Protein AF-A0A8S3Y0G3-F1 (afdb_monomer_lite)

Radius of gyration: 19.74 Å; chains: 1; bounding box: 50×31×52 Å

Structure (mmCIF, N/CA/C/O backbone):
data_AF-A0A8S3Y0G3-F1
#
_entry.id   AF-A0A8S3Y0G3-F1
#
loop_
_atom_site.group_PDB
_atom_site.id
_atom_site.type_symbol
_atom_site.label_atom_id
_atom_site.label_alt_id
_atom_site.label_comp_id
_atom_site.label_asym_id
_atom_site.label_entity_id
_atom_site.label_seq_id
_atom_site.pdbx_PDB_ins_code
_atom_site.Cartn_x
_atom_site.Cartn_y
_atom_site.Cartn_z
_atom_site.occupancy
_atom_site.B_iso_or_equiv
_atom_site.auth_seq_id
_atom_site.auth_comp_id
_atom_site.auth_asym_id
_atom_site.auth_atom_id
_atom_site.pdbx_PDB_model_num
ATOM 1 N N . MET A 1 1 ? 27.515 13.665 -17.801 1.00 31.31 1 MET A N 1
ATOM 2 C CA . MET A 1 1 ? 27.489 13.762 -19.278 1.00 31.31 1 MET A CA 1
ATOM 3 C C . MET A 1 1 ? 26.158 14.375 -19.683 1.00 31.31 1 MET A C 1
ATOM 5 O O . MET A 1 1 ? 25.133 13.751 -19.445 1.00 31.31 1 MET A O 1
ATOM 9 N N . HIS A 1 2 ? 26.158 15.605 -20.200 1.00 33.56 2 HIS A N 1
ATOM 10 C CA . HIS A 1 2 ? 24.955 16.251 -20.733 1.00 33.56 2 HIS A CA 1
ATOM 11 C C . HIS A 1 2 ? 24.787 15.814 -22.192 1.00 33.56 2 HIS A C 1
ATOM 13 O O . HIS A 1 2 ? 25.616 16.163 -23.026 1.00 33.56 2 HIS A O 1
ATOM 19 N N . GLY A 1 3 ? 23.781 14.984 -22.472 1.00 41.00 3 GLY A N 1
ATOM 20 C CA . GLY A 1 3 ? 23.403 14.631 -23.841 1.00 41.00 3 GLY A CA 1
ATOM 21 C C . GLY A 1 3 ? 22.679 15.796 -24.513 1.00 41.00 3 GLY A C 1
ATOM 22 O O . GLY A 1 3 ? 21.904 16.494 -23.860 1.00 41.00 3 GLY A O 1
ATOM 23 N N . GLU A 1 4 ? 22.948 16.011 -25.800 1.00 42.25 4 GLU A N 1
ATOM 24 C CA . GLU A 1 4 ? 22.281 17.016 -26.629 1.00 42.25 4 GLU A CA 1
ATOM 25 C C . GLU A 1 4 ? 20.758 16.818 -26.590 1.00 42.25 4 GLU A C 1
ATOM 27 O O . GLU A 1 4 ? 20.241 15.755 -26.935 1.00 42.25 4 GLU A O 1
ATOM 32 N N . THR A 1 5 ? 20.016 17.834 -26.145 1.00 46.56 5 THR A N 1
ATOM 33 C CA . THR A 1 5 ? 18.554 17.770 -26.063 1.00 46.56 5 THR A CA 1
ATOM 34 C C . THR A 1 5 ? 17.940 18.282 -27.358 1.00 46.56 5 THR A C 1
ATOM 36 O O . THR A 1 5 ? 17.969 19.482 -27.630 1.00 46.56 5 THR A O 1
ATOM 39 N N . ASN A 1 6 ? 17.343 17.387 -28.145 1.00 56.75 6 ASN A N 1
ATOM 40 C CA . ASN A 1 6 ? 16.448 17.771 -29.233 1.00 56.75 6 ASN A CA 1
ATOM 41 C C . ASN A 1 6 ? 15.159 18.382 -28.634 1.00 56.75 6 ASN A C 1
ATOM 43 O O . ASN A 1 6 ? 14.481 17.692 -27.869 1.00 56.75 6 ASN A O 1
ATOM 47 N N . PRO A 1 7 ? 14.783 19.632 -28.967 1.00 54.62 7 PRO A N 1
ATOM 48 C CA . PRO A 1 7 ? 13.621 20.316 -28.384 1.00 54.62 7 PRO A CA 1
ATOM 49 C C . PRO A 1 7 ? 12.273 19.639 -28.686 1.00 54.62 7 PRO A C 1
ATOM 51 O O . PRO A 1 7 ? 11.272 19.959 -28.047 1.00 54.62 7 PRO A O 1
ATOM 54 N N . HIS A 1 8 ? 12.232 18.684 -29.621 1.00 56.31 8 HIS A N 1
ATOM 55 C CA . HIS A 1 8 ? 11.045 17.879 -29.923 1.00 56.31 8 HIS A CA 1
ATOM 56 C C . HIS A 1 8 ? 10.966 16.552 -29.149 1.00 56.31 8 HIS A C 1
ATOM 58 O O . HIS A 1 8 ? 9.981 15.828 -29.291 1.00 56.31 8 HIS A O 1
ATOM 64 N N . GLN A 1 9 ? 11.971 16.216 -28.335 1.00 58.25 9 GLN A N 1
ATOM 65 C CA . GLN A 1 9 ? 12.006 14.994 -27.530 1.00 58.25 9 GLN A CA 1
ATOM 66 C C . GLN A 1 9 ? 11.839 15.327 -26.048 1.00 58.25 9 GLN A C 1
ATOM 68 O O . GLN A 1 9 ? 12.559 16.154 -25.492 1.00 58.25 9 GLN A O 1
ATOM 73 N N . THR A 1 10 ? 10.882 14.675 -25.388 1.00 63.16 10 THR A N 1
ATOM 74 C CA . THR A 1 10 ? 10.568 14.951 -23.978 1.00 63.16 10 THR A CA 1
ATOM 75 C C . THR A 1 10 ? 11.194 13.887 -23.071 1.00 63.16 10 THR A C 1
ATOM 77 O O . THR A 1 10 ? 10.953 12.699 -23.305 1.00 63.16 10 THR A O 1
ATOM 80 N N . PRO A 1 11 ? 11.966 14.267 -22.034 1.00 58.59 11 PRO A N 1
ATOM 81 C CA . PRO A 1 11 ? 12.433 13.314 -21.033 1.00 58.59 11 PRO A CA 1
ATOM 82 C C . PRO A 1 11 ? 11.257 12.807 -20.188 1.00 58.59 11 PRO A C 1
ATOM 84 O O . PRO A 1 11 ? 10.359 13.572 -19.825 1.00 58.59 11 PRO A O 1
ATOM 87 N N . VAL A 1 12 ? 11.264 11.518 -19.848 1.00 66.50 12 VAL A N 1
ATOM 88 C CA . VAL A 1 12 ? 10.242 10.914 -18.980 1.00 66.50 12 VAL A CA 1
ATOM 89 C C . VAL A 1 12 ? 10.833 10.679 -17.593 1.00 66.50 12 VAL A C 1
ATOM 91 O O . VAL A 1 12 ? 11.759 9.887 -17.443 1.00 66.50 12 VAL A O 1
ATOM 94 N N . ILE A 1 13 ? 10.277 11.361 -16.585 1.00 59.03 13 ILE A N 1
ATOM 95 C CA . ILE A 1 13 ? 10.614 11.172 -15.166 1.00 59.03 13 ILE A CA 1
ATOM 96 C C . ILE A 1 13 ? 9.520 10.348 -14.495 1.00 59.03 13 ILE A C 1
ATOM 98 O O . ILE A 1 13 ? 8.325 10.616 -14.670 1.00 59.03 13 ILE A O 1
ATOM 102 N N . ILE A 1 14 ? 9.944 9.367 -13.708 1.00 59.53 14 ILE A N 1
ATOM 103 C CA . ILE A 1 14 ? 9.084 8.430 -13.002 1.00 59.53 14 ILE A CA 1
ATOM 104 C C . ILE A 1 14 ? 9.428 8.455 -11.506 1.00 59.53 14 ILE A C 1
ATOM 106 O O . ILE A 1 14 ? 10.589 8.296 -11.152 1.00 59.53 14 ILE A O 1
ATOM 110 N N . LEU A 1 15 ? 8.413 8.626 -10.650 1.00 50.53 15 LEU A N 1
ATOM 111 C CA . LEU A 1 15 ? 8.512 8.657 -9.183 1.00 50.53 15 LEU A CA 1
ATOM 112 C C . LEU A 1 15 ? 7.473 7.703 -8.567 1.00 50.53 15 LEU A C 1
ATOM 114 O O . LEU A 1 15 ? 6.384 7.542 -9.131 1.00 50.53 15 LEU A O 1
ATOM 118 N N . HIS A 1 16 ? 7.744 7.147 -7.383 1.00 56.03 16 HIS A N 1
ATOM 119 C CA . HIS A 1 16 ? 6.771 6.357 -6.615 1.00 56.03 16 HIS A CA 1
ATOM 120 C C . HIS A 1 16 ? 6.373 7.012 -5.279 1.00 56.03 16 HIS A C 1
ATOM 122 O O . HIS A 1 16 ? 6.997 7.954 -4.801 1.00 56.03 16 HIS A O 1
ATOM 128 N N . GLY A 1 17 ? 5.292 6.498 -4.684 1.00 47.03 17 GLY A N 1
ATOM 129 C CA . GLY A 1 17 ? 4.844 6.828 -3.333 1.00 47.03 17 GLY A CA 1
ATOM 130 C C . GLY A 1 17 ? 3.986 5.693 -2.767 1.00 47.03 17 GLY A C 1
ATOM 131 O O . GLY A 1 17 ? 3.169 5.117 -3.490 1.00 47.03 17 GLY A O 1
ATOM 132 N N . LEU A 1 18 ? 4.161 5.395 -1.475 1.00 45.69 18 LEU A N 1
ATOM 133 C CA . LEU A 1 18 ? 3.695 4.191 -0.758 1.00 45.69 18 LEU A CA 1
ATOM 134 C C . LEU A 1 18 ? 2.186 3.872 -0.879 1.00 45.69 18 LEU A C 1
ATOM 136 O O . LEU A 1 18 ? 1.790 2.725 -0.712 1.00 45.69 18 LEU A O 1
ATOM 140 N N . LEU A 1 19 ? 1.332 4.850 -1.205 1.00 43.50 19 LEU A N 1
ATOM 141 C CA . LEU A 1 19 ? -0.127 4.670 -1.350 1.00 43.50 19 LEU A CA 1
ATOM 142 C C . LEU A 1 19 ? -0.696 5.228 -2.673 1.00 43.50 19 LEU A C 1
ATOM 144 O O . LEU A 1 19 ? -1.909 5.240 -2.884 1.00 43.50 19 LEU A O 1
ATOM 148 N N . GLY A 1 20 ? 0.172 5.678 -3.586 1.00 43.38 20 GLY A N 1
ATOM 149 C CA . GLY A 1 20 ? -0.191 6.193 -4.914 1.00 43.38 20 GLY A CA 1
ATOM 150 C C . GLY A 1 20 ? -0.127 5.149 -6.033 1.00 43.38 20 GLY A C 1
ATOM 151 O O . GLY A 1 20 ? -0.449 5.475 -7.177 1.00 43.38 20 GLY A O 1
ATOM 152 N N . SER A 1 21 ? 0.265 3.909 -5.707 1.00 52.66 21 SER A N 1
ATOM 153 C CA . SER A 1 21 ? 0.685 2.877 -6.662 1.00 52.66 21 SER A CA 1
ATOM 154 C C . SER A 1 21 ? -0.232 2.757 -7.878 1.00 52.66 21 SER A C 1
ATOM 156 O O . SER A 1 21 ? 0.224 3.026 -8.976 1.00 52.66 21 SER A O 1
ATOM 158 N N . LYS A 1 22 ? -1.530 2.447 -7.747 1.00 44.62 22 LYS A N 1
ATOM 159 C CA . LYS A 1 22 ? -2.364 2.125 -8.927 1.00 44.62 22 LYS A CA 1
ATOM 160 C C . LYS A 1 22 ? -2.467 3.258 -9.962 1.00 44.62 22 LYS A C 1
ATOM 162 O O . LYS A 1 22 ? -2.270 3.026 -11.149 1.00 44.62 22 LYS A O 1
ATOM 167 N N . ARG A 1 23 ? -2.759 4.491 -9.528 1.00 49.16 23 ARG A N 1
ATOM 168 C CA . ARG A 1 23 ? -2.864 5.647 -10.446 1.00 49.16 23 ARG A CA 1
ATOM 169 C C . ARG A 1 23 ? -1.501 6.037 -11.020 1.00 49.16 23 ARG A C 1
ATOM 171 O O . ARG A 1 23 ? -1.426 6.458 -12.174 1.00 49.16 23 ARG A O 1
ATOM 178 N N . ASN A 1 24 ? -0.433 5.844 -10.246 1.00 53.19 24 ASN A N 1
ATOM 179 C CA . ASN A 1 24 ? 0.930 6.032 -10.725 1.00 53.19 24 ASN A CA 1
ATOM 180 C C . ASN A 1 24 ? 1.290 4.971 -11.773 1.00 53.19 24 ASN A C 1
ATOM 182 O O . ASN A 1 24 ? 1.746 5.342 -12.847 1.00 53.19 24 ASN A O 1
ATOM 186 N N . TRP A 1 25 ? 0.985 3.693 -11.531 1.00 53.34 25 TRP A N 1
ATOM 187 C CA . TRP A 1 25 ? 1.202 2.571 -12.450 1.00 53.34 25 TRP A CA 1
ATOM 188 C C . TRP A 1 25 ? 0.384 2.690 -13.738 1.00 53.34 25 TRP A C 1
ATOM 190 O O . TRP A 1 25 ? 0.919 2.452 -14.817 1.00 53.34 25 TRP A O 1
ATOM 200 N N . GLU A 1 26 ? -0.875 3.129 -13.689 1.00 55.16 26 GLU A N 1
ATOM 201 C CA . GLU A 1 26 ? -1.687 3.361 -14.896 1.00 55.16 26 GLU A CA 1
ATOM 202 C C . GLU A 1 26 ? -1.156 4.523 -15.754 1.00 55.16 26 GLU A C 1
ATOM 204 O O . GLU A 1 26 ? -1.132 4.438 -16.982 1.00 55.16 26 GLU A O 1
ATOM 209 N N . SER A 1 27 ? -0.717 5.618 -15.129 1.00 56.66 27 SER A N 1
ATOM 210 C CA . SER A 1 27 ? -0.087 6.742 -15.837 1.00 56.66 27 SER A CA 1
ATOM 211 C C . SER A 1 27 ? 1.284 6.349 -16.400 1.00 56.66 27 SER A C 1
ATOM 213 O O . SER A 1 27 ? 1.630 6.673 -17.539 1.00 56.66 27 SER A O 1
ATOM 215 N N . MET A 1 28 ? 2.050 5.598 -15.614 1.00 63.56 28 MET A N 1
ATOM 216 C CA . MET A 1 28 ? 3.401 5.163 -15.928 1.00 63.56 28 MET A CA 1
ATOM 217 C C . MET A 1 28 ? 3.435 4.101 -17.024 1.00 63.56 28 MET A C 1
ATOM 219 O O . MET A 1 28 ? 4.192 4.260 -17.974 1.00 63.56 28 MET A O 1
ATOM 223 N N . SER A 1 29 ? 2.592 3.069 -16.954 1.00 59.03 29 SER A N 1
ATOM 224 C CA . SER A 1 29 ? 2.490 2.018 -17.979 1.00 59.03 29 SER A CA 1
ATOM 225 C C . SER A 1 29 ? 2.147 2.599 -19.346 1.00 59.03 29 SER A C 1
ATOM 227 O O . SER A 1 29 ? 2.765 2.221 -20.334 1.00 59.03 29 SER A O 1
ATOM 229 N N . LYS A 1 30 ? 1.255 3.597 -19.414 1.00 63.47 30 LYS A N 1
ATOM 230 C CA . LYS A 1 30 ? 0.945 4.317 -20.660 1.00 63.47 30 LYS A CA 1
ATOM 231 C C . LYS A 1 30 ? 2.155 5.063 -21.218 1.00 63.47 30 LYS A C 1
ATOM 233 O O . LYS A 1 30 ? 2.398 5.003 -22.420 1.00 63.47 30 LYS A O 1
ATOM 238 N N . LYS A 1 31 ? 2.923 5.754 -20.367 1.00 65.94 31 LYS A N 1
ATOM 239 C CA . LYS A 1 31 ? 4.117 6.508 -20.790 1.00 65.94 31 LYS A CA 1
ATOM 240 C C . LYS A 1 31 ? 5.278 5.598 -21.174 1.00 65.94 31 LYS A C 1
ATOM 242 O O . LYS A 1 31 ? 5.933 5.879 -22.169 1.00 65.94 31 LYS A O 1
ATOM 247 N N . ILE A 1 32 ? 5.501 4.511 -20.437 1.00 65.31 32 ILE A N 1
ATOM 248 C CA . ILE A 1 32 ? 6.505 3.493 -20.763 1.00 65.31 32 ILE A CA 1
ATOM 249 C C . ILE A 1 32 ? 6.112 2.795 -22.061 1.00 65.31 32 ILE A C 1
ATOM 251 O O . ILE A 1 32 ? 6.901 2.797 -22.993 1.00 65.31 32 ILE A O 1
ATOM 255 N N . ALA A 1 33 ? 4.877 2.300 -22.187 1.00 64.81 33 ALA A N 1
ATOM 256 C CA . ALA A 1 33 ? 4.401 1.679 -23.421 1.00 64.81 33 ALA A CA 1
ATOM 257 C C . ALA A 1 33 ? 4.528 2.631 -24.618 1.00 64.81 33 ALA A C 1
ATOM 259 O O . ALA A 1 33 ? 5.001 2.220 -25.674 1.00 64.81 33 ALA A O 1
ATOM 260 N N . TYR A 1 34 ? 4.192 3.914 -24.450 1.00 67.62 34 TYR A N 1
ATOM 261 C CA . TYR A 1 34 ? 4.402 4.928 -25.482 1.00 67.62 34 TYR A CA 1
ATOM 262 C C . TYR A 1 34 ? 5.887 5.132 -25.817 1.00 67.62 34 TYR A C 1
ATOM 264 O O . TYR A 1 34 ? 6.250 5.121 -26.992 1.00 67.62 34 TYR A O 1
ATOM 272 N N . ALA A 1 35 ? 6.753 5.274 -24.809 1.00 64.62 35 ALA A N 1
ATOM 273 C CA . ALA A 1 35 ? 8.196 5.431 -24.986 1.00 64.62 35 ALA A CA 1
ATOM 274 C C . ALA A 1 35 ? 8.823 4.214 -25.676 1.00 64.62 35 ALA A C 1
ATOM 276 O O . ALA A 1 35 ? 9.717 4.358 -26.505 1.00 64.62 35 ALA A O 1
ATOM 277 N N . THR A 1 36 ? 8.338 3.012 -25.379 1.00 63.91 36 THR A N 1
ATOM 278 C CA . THR A 1 36 ? 8.853 1.787 -25.979 1.00 63.91 36 THR A CA 1
ATOM 279 C C . THR A 1 36 ? 8.285 1.523 -27.376 1.00 63.91 36 THR A C 1
ATOM 281 O O . THR A 1 36 ? 8.988 0.965 -28.213 1.00 63.91 36 THR A O 1
ATOM 284 N N . GLN A 1 37 ? 7.054 1.954 -27.671 1.00 67.50 37 GLN A N 1
ATOM 285 C CA . GLN A 1 37 ? 6.467 1.874 -29.019 1.00 67.50 37 GLN A CA 1
ATOM 286 C C . GLN A 1 37 ? 6.979 2.974 -29.962 1.00 67.50 37 GLN A C 1
ATOM 288 O O . GLN A 1 37 ? 7.055 2.760 -31.171 1.00 67.50 37 GLN A O 1
ATOM 293 N N . LYS A 1 38 ? 7.325 4.156 -29.437 1.00 66.75 38 LYS A N 1
ATOM 294 C CA . LYS A 1 38 ? 7.841 5.306 -30.202 1.00 66.75 38 LYS A CA 1
ATOM 295 C C . LYS A 1 38 ? 9.126 5.867 -29.576 1.00 66.75 38 LYS A C 1
ATOM 297 O O . LYS A 1 38 ? 9.141 7.018 -29.133 1.00 66.75 38 LYS A O 1
ATOM 302 N N . PRO A 1 39 ? 10.224 5.091 -29.570 1.00 58.59 39 PRO A N 1
ATOM 303 C CA . PRO A 1 39 ? 11.461 5.472 -28.889 1.00 58.59 39 PRO A CA 1
ATOM 304 C C . PRO A 1 39 ? 12.106 6.740 -29.457 1.00 58.59 39 PRO A C 1
ATOM 306 O O . PRO A 1 39 ? 12.774 7.455 -28.726 1.00 58.59 39 PRO A O 1
ATOM 309 N N . THR A 1 40 ? 11.856 7.091 -30.722 1.00 61.47 40 THR A N 1
ATOM 310 C CA . THR A 1 40 ? 12.371 8.327 -31.339 1.00 61.47 40 THR A CA 1
ATOM 311 C C . THR A 1 40 ? 11.792 9.614 -30.743 1.00 61.47 40 THR A C 1
ATOM 313 O O . THR A 1 40 ? 12.342 10.685 -30.992 1.00 61.47 40 THR A O 1
ATOM 316 N N . ASN A 1 41 ? 10.705 9.535 -29.968 1.00 66.44 41 ASN A N 1
ATOM 317 C CA . ASN A 1 41 ? 10.027 10.697 -29.379 1.00 66.44 41 ASN A CA 1
ATOM 318 C C . ASN A 1 41 ? 10.418 10.947 -27.911 1.00 66.44 41 ASN A C 1
ATOM 320 O O . ASN A 1 41 ? 9.999 11.948 -27.327 1.00 66.44 41 ASN A O 1
ATOM 324 N N . VAL A 1 42 ? 11.212 10.054 -27.314 1.00 68.69 42 VAL A N 1
ATOM 325 C CA . VAL A 1 42 ? 11.703 10.156 -25.935 1.00 68.69 42 VAL A CA 1
ATOM 326 C C . VAL A 1 42 ? 13.226 10.192 -25.978 1.00 68.69 42 VAL A C 1
ATOM 328 O O . VAL A 1 42 ? 13.853 9.300 -26.538 1.00 68.69 42 VAL A O 1
ATOM 331 N N . SER A 1 43 ? 13.824 11.246 -25.424 1.00 76.81 43 SER A N 1
ATOM 332 C CA . SER A 1 43 ? 15.282 11.440 -25.435 1.00 76.81 43 SER A CA 1
ATOM 333 C C . SER A 1 43 ? 15.984 10.652 -24.332 1.00 76.81 43 SER A C 1
ATOM 335 O O . SER A 1 43 ? 17.126 10.226 -24.503 1.00 76.81 43 SER A O 1
ATOM 337 N N . SER A 1 44 ? 15.316 10.452 -23.195 1.00 76.12 44 SER A N 1
ATOM 338 C CA . SER A 1 44 ? 15.851 9.731 -22.041 1.00 76.12 44 SER A CA 1
ATOM 339 C C . SER A 1 44 ? 14.751 9.280 -21.073 1.00 76.12 44 SER A C 1
ATOM 341 O O . SER A 1 44 ? 13.662 9.863 -21.013 1.00 76.12 44 SER A O 1
ATOM 343 N N . LEU A 1 45 ? 15.057 8.232 -20.307 1.00 76.94 45 LEU A N 1
ATOM 344 C CA . LEU A 1 45 ? 14.216 7.686 -19.243 1.00 76.94 45 LEU A CA 1
ATOM 345 C C . LEU A 1 45 ? 14.904 7.877 -17.886 1.00 76.94 45 LEU A C 1
ATOM 347 O O . LEU A 1 45 ? 16.064 7.504 -17.727 1.00 76.94 45 LEU A O 1
ATOM 351 N N . ILE A 1 46 ? 14.193 8.427 -16.903 1.00 77.38 46 ILE A N 1
ATOM 352 C CA . ILE A 1 46 ? 14.661 8.519 -15.516 1.00 77.38 46 ILE A CA 1
ATOM 353 C C . ILE A 1 46 ? 13.651 7.811 -14.612 1.00 77.38 46 ILE A C 1
ATOM 355 O O . ILE A 1 46 ? 12.498 8.237 -14.516 1.00 77.38 46 ILE A O 1
ATOM 359 N N . ALA A 1 47 ? 14.090 6.745 -13.947 1.00 71.81 47 ALA A N 1
ATOM 360 C CA . ALA A 1 47 ? 13.318 6.008 -12.954 1.00 71.81 47 ALA A CA 1
ATOM 361 C C . ALA A 1 47 ? 13.852 6.301 -11.548 1.00 71.81 47 ALA A C 1
ATOM 363 O O . ALA A 1 47 ? 15.037 6.108 -11.288 1.00 71.81 47 ALA A O 1
ATOM 364 N N . VAL A 1 48 ? 12.991 6.786 -10.653 1.00 68.06 48 VAL A N 1
ATOM 365 C CA . VAL A 1 48 ? 13.357 7.148 -9.278 1.00 68.06 48 VAL A CA 1
ATOM 366 C C . VAL A 1 48 ? 12.593 6.275 -8.290 1.00 68.06 48 VAL A C 1
ATOM 368 O O . VAL A 1 48 ? 11.358 6.274 -8.287 1.00 68.06 48 VAL A O 1
ATOM 371 N N . ASP A 1 49 ? 13.345 5.539 -7.473 1.00 65.12 49 ASP A N 1
ATOM 372 C CA . ASP A 1 49 ? 12.875 4.608 -6.440 1.00 65.12 49 ASP A CA 1
ATOM 373 C C . ASP A 1 49 ? 11.822 3.587 -6.920 1.00 65.12 49 ASP A C 1
ATOM 375 O O . ASP A 1 49 ? 10.927 3.159 -6.191 1.00 65.12 49 ASP A O 1
ATOM 379 N N . ILE A 1 50 ? 11.908 3.183 -8.185 1.00 64.62 50 ILE A N 1
ATOM 380 C CA . ILE A 1 50 ? 11.023 2.185 -8.782 1.00 64.62 50 ILE A CA 1
ATOM 381 C C . ILE A 1 50 ? 11.751 1.464 -9.907 1.00 64.62 50 ILE A C 1
ATOM 383 O O . ILE A 1 50 ? 12.440 2.091 -10.716 1.00 64.62 50 ILE A O 1
ATOM 387 N N . SER A 1 51 ? 11.580 0.148 -9.988 1.00 63.88 51 SER A N 1
ATOM 388 C CA . SER A 1 51 ? 12.135 -0.652 -11.074 1.00 63.88 51 SER A CA 1
ATOM 389 C C . SER A 1 51 ? 11.095 -1.626 -11.640 1.00 63.88 51 SER A C 1
ATOM 391 O O . SER A 1 51 ? 10.203 -2.072 -10.914 1.00 63.88 51 SER A O 1
ATOM 393 N N . PRO A 1 52 ? 11.199 -1.986 -12.935 1.00 56.41 52 PRO A N 1
ATOM 394 C CA . PRO A 1 52 ? 10.308 -2.957 -13.571 1.00 56.41 52 PRO A CA 1
ATOM 395 C C . PRO A 1 52 ? 10.536 -4.401 -13.102 1.00 56.41 52 PRO A C 1
ATOM 397 O O . PRO A 1 52 ? 9.755 -5.280 -13.447 1.00 56.41 52 PRO A O 1
ATOM 400 N N . VAL A 1 53 ? 11.602 -4.652 -12.336 1.00 58.12 53 VAL A N 1
ATOM 401 C CA . VAL A 1 53 ? 11.997 -5.992 -11.874 1.00 58.12 53 VAL A CA 1
ATOM 402 C C . VAL A 1 53 ? 11.618 -6.212 -10.406 1.00 58.12 53 VAL A C 1
ATOM 404 O O . VAL A 1 53 ? 11.540 -7.349 -9.953 1.00 58.12 53 VAL A O 1
ATOM 407 N N . SER A 1 54 ? 11.347 -5.143 -9.653 1.00 52.19 54 SER A N 1
ATOM 408 C CA . SER A 1 54 ? 11.130 -5.216 -8.211 1.00 52.19 54 SER A CA 1
ATOM 409 C C . SER A 1 54 ? 9.740 -4.721 -7.816 1.00 52.19 54 SER A C 1
ATOM 411 O O . SER A 1 54 ? 9.552 -3.580 -7.389 1.00 52.19 54 SER A O 1
ATOM 413 N N . THR A 1 55 ? 8.776 -5.633 -7.787 1.00 57.12 55 THR A N 1
ATOM 414 C CA . THR A 1 55 ? 7.970 -5.693 -6.568 1.00 57.12 55 THR A CA 1
ATOM 415 C C . THR A 1 55 ? 8.929 -6.276 -5.539 1.00 57.12 55 THR A C 1
ATOM 417 O O . THR A 1 55 ? 9.246 -7.459 -5.602 1.00 57.12 55 THR A O 1
ATOM 420 N N . ALA A 1 56 ? 9.571 -5.425 -4.728 1.00 56.41 56 ALA A N 1
ATOM 421 C CA . ALA A 1 56 ? 10.572 -5.896 -3.773 1.00 56.41 56 ALA A CA 1
ATOM 422 C C . ALA A 1 56 ? 9.984 -7.092 -3.011 1.00 56.41 56 ALA A C 1
ATOM 424 O O . ALA A 1 56 ? 8.840 -7.004 -2.575 1.00 56.41 56 ALA A O 1
ATOM 425 N N . ARG A 1 57 ? 10.727 -8.193 -2.840 1.00 56.84 57 ARG A N 1
ATOM 426 C CA . ARG A 1 57 ? 10.261 -9.383 -2.091 1.00 56.84 57 ARG A CA 1
ATOM 427 C C . ARG A 1 57 ? 9.649 -9.002 -0.733 1.00 56.84 57 ARG A C 1
ATOM 429 O O . ARG A 1 57 ? 8.704 -9.614 -0.253 1.00 56.84 57 ARG A O 1
ATOM 436 N N . THR A 1 58 ? 10.164 -7.917 -0.163 1.00 57.41 58 THR A N 1
ATOM 437 C CA . THR A 1 58 ? 9.654 -7.229 1.019 1.00 57.41 58 THR A CA 1
ATOM 438 C C . THR A 1 58 ? 8.186 -6.814 0.903 1.00 57.41 58 THR A C 1
ATOM 440 O O . THR A 1 58 ? 7.455 -7.003 1.862 1.00 57.41 58 THR A O 1
ATOM 443 N N . LEU A 1 59 ? 7.719 -6.282 -0.230 1.00 66.62 59 LEU A N 1
ATOM 444 C CA . LEU A 1 59 ? 6.319 -5.901 -0.453 1.00 66.62 59 LEU A CA 1
ATOM 445 C C . LEU A 1 59 ? 5.377 -7.108 -0.489 1.00 66.62 59 LEU A C 1
ATOM 447 O O . LEU A 1 59 ? 4.286 -7.009 0.070 1.00 66.62 59 LEU A O 1
ATOM 451 N N . ASP A 1 60 ? 5.799 -8.229 -1.079 1.00 69.69 60 ASP A N 1
ATOM 452 C CA . ASP A 1 60 ? 4.997 -9.461 -1.139 1.00 69.69 60 ASP A CA 1
ATOM 453 C C . ASP A 1 60 ? 4.790 -10.087 0.247 1.00 69.69 60 ASP A C 1
ATOM 455 O O . ASP A 1 60 ? 3.761 -10.704 0.505 1.00 69.69 60 ASP A O 1
ATOM 459 N N . GLU A 1 61 ? 5.731 -9.899 1.174 1.00 75.06 61 GLU A N 1
ATOM 460 C CA . GLU A 1 61 ? 5.598 -10.382 2.553 1.00 75.06 61 GLU A CA 1
ATOM 461 C C . GLU A 1 61 ? 4.944 -9.340 3.481 1.00 75.06 61 GLU A C 1
ATOM 463 O O . GLU A 1 61 ? 4.106 -9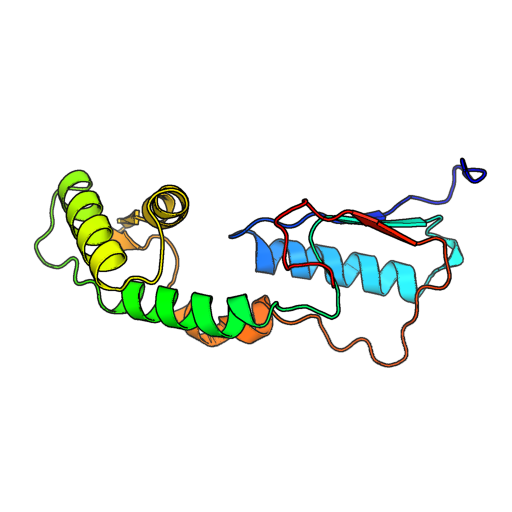.671 4.326 1.00 75.06 61 GLU A O 1
ATOM 468 N N . PHE A 1 62 ? 5.321 -8.067 3.349 1.00 82.31 62 PHE A N 1
ATOM 469 C CA . PHE A 1 62 ? 4.881 -6.978 4.224 1.00 82.31 62 PHE A CA 1
ATOM 470 C C . PHE A 1 62 ? 3.425 -6.584 3.978 1.00 82.31 62 PHE A C 1
ATOM 472 O O . PHE A 1 62 ? 2.646 -6.494 4.930 1.00 82.31 62 PHE A O 1
ATOM 479 N N . MET A 1 63 ? 3.042 -6.341 2.721 1.00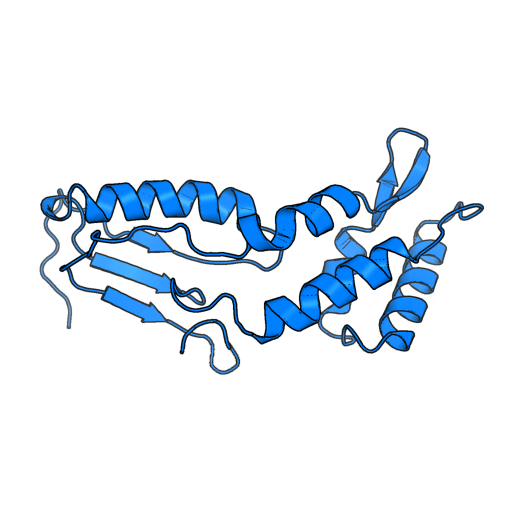 85.19 63 MET A N 1
ATOM 480 C CA . MET A 1 63 ? 1.740 -5.744 2.416 1.00 85.19 63 MET A CA 1
ATOM 481 C C . MET A 1 63 ? 0.566 -6.683 2.695 1.00 85.19 63 MET A C 1
ATOM 483 O O . MET A 1 63 ? -0.394 -6.216 3.312 1.00 85.19 63 MET A O 1
ATOM 487 N N . PRO A 1 64 ? 0.613 -7.987 2.356 1.00 87.38 64 PRO A N 1
ATOM 488 C CA . PRO A 1 64 ? -0.441 -8.915 2.758 1.00 87.38 64 PRO A CA 1
ATOM 489 C C . PRO A 1 64 ? -0.614 -8.971 4.276 1.00 87.38 64 PRO A C 1
ATOM 491 O O . PRO A 1 64 ? -1.725 -8.787 4.767 1.00 87.38 64 PRO A O 1
ATOM 494 N N . ARG A 1 65 ? 0.484 -9.078 5.039 1.00 90.75 65 ARG A N 1
ATOM 495 C CA . ARG A 1 65 ? 0.431 -9.069 6.511 1.00 90.75 65 ARG A CA 1
ATOM 496 C C . ARG A 1 65 ? -0.152 -7.775 7.077 1.00 90.75 65 ARG A C 1
ATOM 498 O O . ARG A 1 65 ? -0.890 -7.813 8.065 1.00 90.75 65 ARG A O 1
ATOM 505 N N . LEU A 1 66 ? 0.179 -6.629 6.478 1.00 91.12 66 LEU A N 1
ATOM 506 C CA . LEU A 1 66 ? -0.375 -5.337 6.879 1.00 91.12 66 LEU A CA 1
ATOM 507 C C . LEU A 1 66 ? -1.878 -5.285 6.617 1.00 91.12 66 LEU A C 1
ATOM 509 O O . LEU A 1 66 ? -2.634 -4.931 7.520 1.00 91.12 66 LEU A O 1
ATOM 513 N N . LEU A 1 67 ? -2.316 -5.667 5.419 1.00 92.25 67 LEU A N 1
ATOM 514 C CA . LEU A 1 67 ? -3.727 -5.657 5.037 1.00 92.25 67 LEU A CA 1
ATOM 515 C C . LEU A 1 67 ? -4.546 -6.647 5.874 1.00 92.25 67 LEU A C 1
ATOM 517 O O . LEU A 1 67 ? -5.634 -6.289 6.322 1.00 92.25 67 LEU A O 1
ATOM 521 N N . ASP A 1 68 ? -4.012 -7.830 6.173 1.00 94.00 68 ASP A N 1
ATOM 522 C CA . ASP A 1 68 ? -4.641 -8.804 7.074 1.00 94.00 68 ASP A CA 1
ATOM 523 C C . ASP A 1 68 ? -4.770 -8.249 8.495 1.00 94.00 68 ASP A C 1
ATOM 525 O O . ASP A 1 68 ? -5.834 -8.332 9.116 1.00 94.00 68 ASP A O 1
ATOM 529 N N . THR A 1 69 ? -3.720 -7.590 8.992 1.00 95.00 69 THR A N 1
ATOM 530 C CA . THR A 1 69 ? -3.770 -6.916 10.293 1.00 95.00 69 THR A CA 1
ATOM 531 C C . THR A 1 69 ? -4.830 -5.819 10.288 1.00 95.00 69 THR A C 1
ATOM 533 O O . THR A 1 69 ? -5.643 -5.768 11.208 1.00 95.00 69 THR A O 1
ATOM 536 N N . MET A 1 70 ? -4.890 -4.984 9.247 1.00 95.25 70 MET A N 1
ATOM 537 C CA . MET A 1 70 ? -5.905 -3.936 9.111 1.00 95.25 70 MET A CA 1
ATOM 538 C C . MET A 1 70 ? -7.326 -4.513 9.081 1.00 95.25 70 MET A C 1
ATOM 540 O O . MET A 1 70 ? -8.205 -3.980 9.761 1.00 95.25 70 MET A O 1
ATOM 544 N N . LYS A 1 71 ? -7.556 -5.611 8.350 1.00 95.00 71 LYS A N 1
ATOM 545 C CA . LYS A 1 71 ? -8.853 -6.310 8.293 1.00 95.00 71 LYS A CA 1
ATOM 546 C C . LYS A 1 71 ? -9.284 -6.875 9.643 1.00 95.00 71 LYS A C 1
ATOM 548 O O . LYS A 1 71 ? -10.473 -6.900 9.936 1.00 95.00 71 LYS A O 1
ATOM 553 N N . SER A 1 72 ? -8.332 -7.308 10.469 1.00 95.38 72 SER A N 1
ATOM 554 C CA . SER A 1 72 ? -8.624 -7.894 11.783 1.00 95.38 72 SER A CA 1
ATOM 555 C C . SER A 1 72 ? -9.141 -6.885 12.822 1.00 95.38 72 SER A C 1
ATOM 557 O O . SER A 1 72 ? -9.639 -7.284 13.877 1.00 95.38 72 SER A O 1
ATOM 559 N N . ILE A 1 73 ? -9.016 -5.577 12.562 1.00 95.88 73 ILE A N 1
ATOM 560 C CA . ILE A 1 73 ? -9.398 -4.538 13.522 1.00 95.88 73 ILE A CA 1
ATOM 561 C C . ILE A 1 73 ? -10.909 -4.315 13.491 1.00 95.88 73 ILE A C 1
ATOM 563 O O . ILE A 1 73 ? -11.468 -3.841 12.503 1.00 95.88 73 ILE A O 1
ATOM 567 N N . ASN A 1 74 ? -11.560 -4.598 14.620 1.00 95.44 74 ASN A N 1
ATOM 568 C CA . ASN A 1 74 ? -12.971 -4.302 14.822 1.00 95.44 74 ASN A CA 1
ATOM 569 C C . ASN A 1 74 ? -13.157 -2.881 15.383 1.00 95.44 74 ASN A C 1
ATOM 571 O O . ASN A 1 74 ? -12.638 -2.562 16.453 1.00 95.44 74 ASN A O 1
ATOM 575 N N . PHE A 1 75 ? -13.929 -2.052 14.678 1.00 96.19 75 PHE A N 1
ATOM 576 C CA . PHE A 1 75 ? -14.280 -0.690 15.100 1.00 96.19 75 PHE A CA 1
ATOM 577 C C . PHE A 1 75 ? -15.659 -0.587 15.771 1.00 96.19 75 PHE A C 1
ATOM 579 O O . PHE A 1 75 ? -16.098 0.509 16.121 1.00 96.19 75 PHE A O 1
ATOM 586 N N . GLN A 1 76 ? -16.367 -1.705 15.944 1.00 94.06 76 GLN A N 1
ATOM 587 C CA . GLN A 1 76 ? -17.698 -1.724 16.539 1.00 94.06 76 GLN A CA 1
ATOM 588 C C . GLN A 1 76 ? -17.687 -1.115 17.948 1.00 94.06 76 GLN A C 1
ATOM 590 O O . GLN A 1 76 ? -16.873 -1.473 18.795 1.00 94.06 76 GLN A O 1
ATOM 595 N N . GLY A 1 77 ? -18.612 -0.184 18.193 1.00 92.56 77 GLY A N 1
ATOM 596 C CA . GLY A 1 77 ? -18.743 0.508 1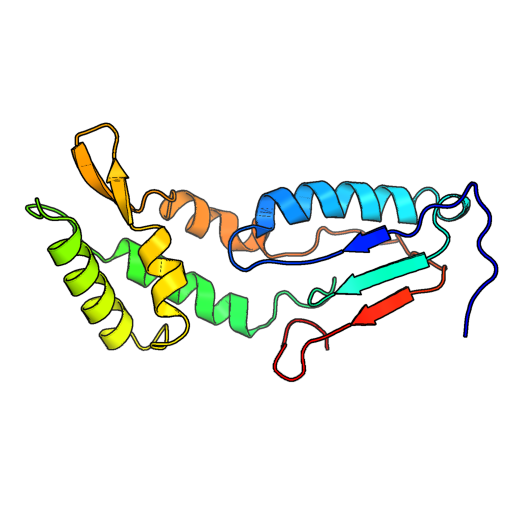9.479 1.00 92.56 77 GLY A CA 1
ATOM 597 C C . GLY A 1 77 ? -17.736 1.640 19.708 1.00 92.56 77 GLY A C 1
ATOM 598 O O . GLY A 1 77 ? -17.802 2.300 20.743 1.00 92.56 77 GLY A O 1
ATOM 599 N N . ILE A 1 78 ? -16.833 1.912 18.760 1.00 95.31 78 ILE A N 1
ATOM 600 C CA . ILE A 1 78 ? -15.911 3.046 18.850 1.00 95.31 78 ILE A CA 1
ATOM 601 C C . ILE A 1 78 ? -16.584 4.290 18.274 1.00 95.31 78 ILE A C 1
ATOM 603 O O . ILE A 1 78 ? -16.939 4.332 17.100 1.00 95.31 78 ILE A O 1
ATOM 607 N N . ASN A 1 79 ? -16.731 5.315 19.109 1.00 94.06 79 ASN A N 1
ATOM 608 C CA . ASN A 1 79 ? -17.371 6.590 18.770 1.00 94.06 79 ASN A CA 1
ATOM 609 C C . ASN A 1 79 ? -16.409 7.792 18.808 1.00 94.06 79 ASN A C 1
ATOM 611 O O . ASN A 1 79 ? -16.837 8.931 18.663 1.00 94.06 79 ASN A O 1
ATOM 615 N N . ASP A 1 80 ? -15.113 7.543 19.004 1.00 96.25 80 ASP A N 1
ATOM 616 C CA . ASP A 1 80 ? -14.073 8.565 19.111 1.00 96.25 80 ASP A CA 1
ATOM 617 C C . ASP A 1 80 ? -12.886 8.187 18.217 1.00 96.25 80 ASP A C 1
ATOM 619 O O . ASP A 1 80 ? -12.283 7.117 18.355 1.00 96.25 80 ASP A O 1
ATOM 623 N N . LEU A 1 81 ? -12.545 9.081 17.287 1.00 95.31 81 LEU A N 1
ATOM 624 C CA . LEU A 1 81 ? -11.477 8.858 16.318 1.00 95.31 81 LEU A CA 1
ATOM 625 C C . LEU A 1 81 ? -10.097 8.748 16.983 1.00 95.31 81 LEU A C 1
ATOM 627 O O . LEU A 1 81 ? -9.254 7.985 16.515 1.00 95.31 81 LEU A O 1
ATOM 631 N N . ASN A 1 82 ? -9.852 9.461 18.082 1.00 96.25 82 ASN A N 1
ATOM 632 C CA . ASN A 1 82 ? -8.604 9.345 18.833 1.00 96.25 82 ASN A CA 1
ATOM 633 C C . ASN A 1 82 ? -8.509 7.983 19.524 1.00 96.25 82 ASN A C 1
ATOM 635 O O . ASN A 1 82 ? -7.452 7.355 19.460 1.00 96.25 82 ASN A O 1
ATOM 639 N N . LYS A 1 83 ? -9.609 7.472 20.095 1.00 96.69 83 LYS A N 1
ATOM 640 C CA . LYS A 1 83 ? -9.641 6.103 20.647 1.00 96.69 83 LYS A CA 1
ATOM 641 C C . LYS A 1 83 ? -9.375 5.058 19.567 1.00 96.69 83 LYS A C 1
ATOM 643 O O . LYS A 1 83 ? -8.612 4.123 19.795 1.00 96.69 83 LYS A O 1
ATOM 648 N N . ALA A 1 84 ? -9.937 5.247 18.374 1.00 97.25 84 ALA A N 1
ATOM 649 C CA . ALA A 1 84 ? -9.668 4.373 17.239 1.00 97.25 84 ALA A CA 1
ATOM 650 C C . ALA A 1 84 ? -8.187 4.408 16.821 1.00 97.25 84 ALA A C 1
ATOM 652 O O . ALA A 1 84 ? -7.594 3.355 16.597 1.00 97.25 84 ALA A O 1
ATOM 653 N N . LYS A 1 85 ? -7.556 5.592 16.772 1.00 96.50 85 LYS A N 1
ATOM 654 C CA . LYS A 1 85 ? -6.115 5.723 16.476 1.00 96.50 85 LYS A CA 1
ATOM 655 C C . LYS A 1 85 ? -5.246 5.006 17.508 1.00 96.50 85 LYS A C 1
ATOM 657 O O . LYS A 1 85 ? -4.279 4.353 17.121 1.00 96.50 85 LYS A O 1
ATOM 662 N N . VAL A 1 86 ? -5.586 5.109 18.795 1.00 96.25 86 VAL A N 1
ATOM 663 C CA . VAL A 1 86 ? -4.880 4.398 19.875 1.00 96.25 86 VAL A CA 1
ATOM 664 C C . VAL A 1 86 ? -5.006 2.885 19.693 1.00 96.25 86 VAL A C 1
ATOM 666 O O . VAL A 1 86 ? -3.982 2.209 19.619 1.00 96.25 86 VAL A O 1
ATOM 669 N N . LEU A 1 87 ? -6.226 2.369 19.503 1.00 96.56 87 LEU A N 1
ATOM 670 C CA . LEU A 1 87 ? -6.468 0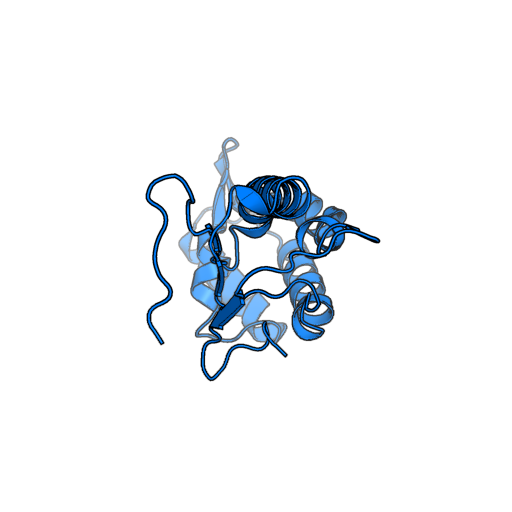.942 19.252 1.00 96.56 87 LEU A CA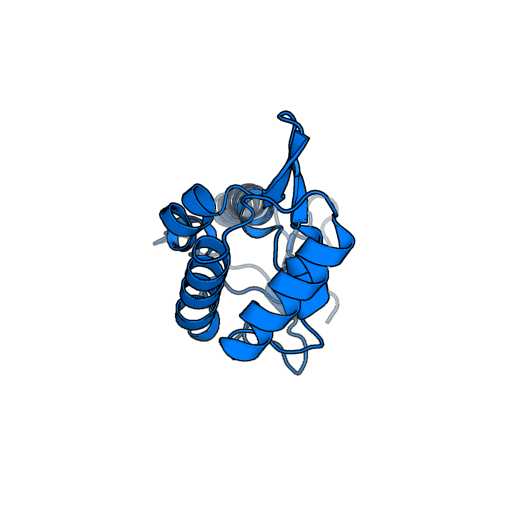 1
ATOM 671 C C . LEU A 1 87 ? -5.673 0.427 18.045 1.00 96.56 87 LEU A C 1
ATOM 673 O O . LEU A 1 87 ? -5.019 -0.613 18.116 1.00 96.56 87 LEU A O 1
ATOM 677 N N . VAL A 1 88 ? -5.731 1.150 16.925 1.00 95.94 88 VAL A N 1
ATOM 678 C CA . VAL A 1 88 ? -5.025 0.774 15.696 1.00 95.94 88 VAL A CA 1
ATOM 679 C C . VAL A 1 88 ? -3.519 0.736 15.933 1.00 95.94 88 VAL A C 1
ATOM 681 O O . VAL A 1 88 ? -2.870 -0.235 15.548 1.00 95.94 88 VAL A O 1
ATOM 684 N N . LYS A 1 89 ? -2.965 1.747 16.612 1.00 95.25 89 LYS A N 1
ATOM 685 C CA . LYS A 1 89 ? -1.541 1.792 16.956 1.00 95.25 89 LYS A CA 1
ATOM 686 C C . LYS A 1 89 ? -1.132 0.587 17.804 1.00 95.25 89 LYS A C 1
ATOM 688 O O . LYS A 1 89 ? -0.124 -0.045 17.502 1.00 95.25 89 LYS A O 1
ATOM 693 N N . GLU A 1 90 ? -1.911 0.241 18.824 1.00 94.19 90 GLU A N 1
ATOM 694 C CA . GLU A 1 90 ? -1.646 -0.925 19.676 1.00 94.19 90 GLU A CA 1
ATOM 695 C C . GLU A 1 90 ? -1.662 -2.232 18.879 1.00 94.19 90 GLU A C 1
ATOM 697 O O . GLU A 1 90 ? -0.721 -3.020 18.974 1.00 94.19 90 GLU A O 1
ATOM 702 N N . LYS A 1 91 ? -2.685 -2.448 18.044 1.00 94.88 91 LYS A N 1
ATOM 703 C CA . LYS A 1 91 ? -2.805 -3.656 17.212 1.00 94.88 91 LYS A CA 1
ATOM 704 C C . LYS A 1 91 ? -1.665 -3.784 16.205 1.00 94.88 91 LYS A C 1
ATOM 706 O O . LYS A 1 91 ? -1.091 -4.862 16.058 1.00 94.88 91 LYS A O 1
ATOM 711 N N . LEU A 1 92 ? -1.300 -2.685 15.551 1.00 93.00 92 LEU A N 1
ATOM 712 C CA . LEU A 1 92 ? -0.202 -2.661 14.590 1.00 93.00 92 LEU A CA 1
ATOM 713 C C . LEU A 1 92 ? 1.151 -2.922 15.267 1.00 93.00 92 LEU A C 1
ATOM 715 O O . LEU A 1 92 ? 1.926 -3.732 14.760 1.00 93.00 92 LEU A O 1
ATOM 719 N N . LEU A 1 93 ? 1.409 -2.344 16.444 1.00 92.44 93 LEU A N 1
ATOM 720 C CA . LEU A 1 93 ? 2.627 -2.634 17.212 1.00 92.44 93 LEU A CA 1
ATOM 721 C C . LEU A 1 93 ? 2.682 -4.095 17.681 1.00 92.44 93 LEU A C 1
ATOM 723 O O . LEU A 1 93 ? 3.725 -4.737 17.570 1.00 92.44 93 LEU A O 1
ATOM 727 N N . GLN A 1 94 ? 1.559 -4.649 18.148 1.00 92.81 94 GLN A N 1
ATOM 728 C CA . GLN A 1 94 ? 1.464 -6.060 18.547 1.00 92.81 94 GLN A CA 1
ATOM 729 C C . GLN A 1 94 ? 1.737 -7.014 17.378 1.00 92.81 94 GLN A C 1
ATOM 731 O O . GLN A 1 94 ? 2.394 -8.037 17.563 1.00 92.81 94 GLN A O 1
ATOM 736 N N . SER A 1 95 ? 1.279 -6.667 16.171 1.00 91.56 95 SER A N 1
ATOM 737 C CA . SER A 1 95 ? 1.494 -7.475 14.963 1.00 91.56 95 SER A CA 1
ATOM 738 C C . SER A 1 95 ? 2.959 -7.530 14.507 1.00 91.56 95 SER A C 1
ATOM 740 O O . SER A 1 95 ? 3.325 -8.404 13.716 1.00 91.56 95 SER A O 1
ATOM 742 N N . LYS A 1 96 ? 3.796 -6.582 14.967 1.00 89.50 96 LYS A N 1
ATOM 743 C CA . LYS A 1 96 ? 5.177 -6.368 14.497 1.00 89.50 96 LYS A CA 1
ATOM 744 C C . LYS A 1 96 ? 5.277 -6.262 12.968 1.00 89.50 96 LYS A C 1
ATOM 746 O O . LYS A 1 96 ? 6.287 -6.640 12.376 1.00 89.50 96 LYS A O 1
ATOM 751 N N . VAL A 1 97 ? 4.203 -5.829 12.308 1.00 87.06 97 VAL A N 1
ATOM 752 C CA . VAL A 1 97 ? 4.197 -5.615 10.858 1.00 87.06 97 VAL A CA 1
ATOM 753 C C . VAL A 1 97 ? 4.846 -4.281 10.522 1.00 87.06 97 VAL A C 1
ATOM 755 O O . VAL A 1 97 ? 5.576 -4.203 9.543 1.00 87.06 97 VAL A O 1
ATOM 758 N N . ILE A 1 98 ? 4.606 -3.254 11.338 1.00 85.50 98 ILE A N 1
ATOM 759 C CA . ILE A 1 98 ? 5.041 -1.883 11.083 1.00 85.50 98 ILE A CA 1
ATOM 760 C C . ILE A 1 98 ? 5.739 -1.286 12.306 1.00 85.50 98 ILE A C 1
ATOM 762 O O . ILE A 1 98 ? 5.397 -1.606 13.448 1.00 85.50 98 ILE A O 1
ATOM 766 N N . ASP A 1 99 ? 6.708 -0.410 12.059 1.00 81.50 99 ASP A N 1
ATOM 767 C CA . ASP A 1 99 ? 7.410 0.350 13.088 1.00 81.50 99 ASP A CA 1
ATOM 768 C C . ASP A 1 99 ? 6.707 1.681 13.420 1.00 81.50 99 ASP A C 1
ATOM 770 O O . ASP A 1 99 ? 5.679 2.054 12.846 1.00 81.50 99 ASP A O 1
ATOM 774 N N . LEU A 1 100 ? 7.259 2.413 14.392 1.00 79.81 100 LEU A N 1
ATOM 775 C CA . LEU A 1 100 ? 6.719 3.712 14.803 1.00 79.81 100 LEU A CA 1
ATOM 776 C C . LEU A 1 100 ? 6.853 4.784 13.714 1.00 79.81 100 LEU A C 1
ATOM 778 O O . LEU A 1 100 ? 5.988 5.657 13.634 1.00 79.81 100 LEU A O 1
ATOM 782 N N . ASN A 1 101 ? 7.892 4.706 12.880 1.00 76.56 101 ASN A N 1
ATOM 783 C CA . ASN A 1 101 ? 8.178 5.700 11.846 1.00 76.56 101 ASN A CA 1
ATOM 784 C C . ASN A 1 101 ? 7.158 5.630 10.702 1.00 76.56 101 ASN A C 1
ATOM 786 O O . ASN A 1 101 ? 6.730 6.659 10.183 1.00 76.56 101 ASN A O 1
ATOM 790 N N . SER A 1 102 ? 6.694 4.427 10.370 1.00 76.31 102 SER A N 1
ATOM 791 C CA . SER A 1 102 ? 5.752 4.177 9.274 1.00 76.31 102 SER A CA 1
ATOM 792 C C . SER A 1 102 ? 4.281 4.182 9.732 1.00 76.31 102 SER A C 1
ATOM 794 O O . SER A 1 102 ? 3.360 4.241 8.913 1.00 76.31 102 SER A O 1
ATOM 796 N N . MET A 1 103 ? 4.034 4.181 11.049 1.00 86.31 103 MET A N 1
ATOM 797 C CA . MET A 1 103 ? 2.697 4.183 11.665 1.00 86.31 103 MET A CA 1
ATOM 798 C C . MET A 1 103 ? 1.799 5.324 11.163 1.00 86.31 103 MET A C 1
ATOM 800 O O . MET A 1 103 ? 0.599 5.134 10.946 1.00 86.31 103 MET A O 1
ATOM 804 N N . GLY A 1 104 ? 2.376 6.516 10.975 1.00 83.31 104 GLY A N 1
ATOM 805 C CA . GLY A 1 104 ? 1.636 7.709 10.558 1.00 83.31 104 GLY A CA 1
ATOM 806 C C . GLY A 1 104 ? 0.887 7.504 9.241 1.00 83.31 104 GLY A C 1
ATOM 807 O O . GLY A 1 104 ? -0.293 7.843 9.147 1.00 83.31 104 GLY A O 1
ATOM 808 N N . SER A 1 105 ? 1.526 6.862 8.262 1.00 80.94 105 SER A N 1
ATOM 809 C CA . SER A 1 105 ? 0.946 6.609 6.939 1.00 80.94 105 SER A CA 1
ATOM 810 C C . SER A 1 105 ? -0.274 5.686 6.992 1.00 80.94 105 SER A C 1
ATOM 812 O O . SER A 1 105 ? -1.231 5.884 6.244 1.00 80.94 105 SER A O 1
ATOM 814 N N . VAL A 1 106 ? -0.290 4.708 7.903 1.00 88.00 106 VAL A N 1
ATOM 815 C CA . VAL A 1 106 ? -1.453 3.824 8.086 1.00 88.00 106 VAL A CA 1
ATOM 816 C C . VAL A 1 106 ? -2.589 4.570 8.784 1.00 88.00 106 VAL A C 1
ATOM 818 O O . VAL A 1 106 ? -3.731 4.509 8.333 1.00 88.00 106 VAL A O 1
ATOM 821 N N . LEU A 1 107 ? -2.285 5.345 9.831 1.00 91.19 107 LEU A N 1
ATOM 822 C CA . LEU A 1 107 ? -3.289 6.115 10.578 1.00 91.19 107 LEU A CA 1
ATOM 823 C C . LEU A 1 107 ? -3.975 7.203 9.739 1.00 91.19 107 LEU A C 1
ATOM 825 O O . LEU A 1 107 ? -5.118 7.551 10.030 1.00 91.19 107 LEU A O 1
ATOM 829 N N . MET A 1 108 ? -3.331 7.709 8.682 1.00 87.75 108 MET A N 1
ATOM 830 C CA . MET A 1 108 ? -3.963 8.623 7.718 1.00 87.75 108 MET A CA 1
ATOM 831 C C . MET A 1 108 ? -5.137 7.991 6.958 1.00 87.75 108 MET A C 1
ATOM 833 O O . MET A 1 108 ? -5.978 8.713 6.430 1.00 87.75 108 MET A O 1
ATOM 837 N N . ASN A 1 109 ? -5.219 6.660 6.912 1.00 88.56 109 ASN A N 1
ATOM 838 C CA . ASN A 1 109 ? -6.326 5.945 6.281 1.00 88.56 109 ASN A CA 1
ATOM 839 C C . ASN A 1 109 ? -7.495 5.683 7.243 1.00 88.56 109 ASN A C 1
ATOM 841 O O . ASN A 1 109 ? -8.462 5.039 6.845 1.00 88.56 109 ASN A O 1
ATOM 845 N N . LEU A 1 110 ? -7.428 6.150 8.494 1.00 94.50 110 LEU A N 1
ATOM 846 C CA . LEU A 1 110 ? -8.494 6.008 9.483 1.00 94.50 110 LEU A CA 1
ATOM 847 C C . LEU A 1 110 ? -9.344 7.281 9.548 1.00 94.50 110 LEU A C 1
ATOM 849 O O . LEU A 1 110 ? -8.812 8.386 9.665 1.00 94.50 110 LEU A O 1
ATOM 853 N N . GLY A 1 111 ? -10.667 7.138 9.540 1.00 94.56 111 GLY A N 1
ATOM 854 C CA . GLY A 1 111 ? -11.564 8.286 9.608 1.00 94.56 111 GLY A CA 1
ATOM 855 C C . GLY A 1 111 ? -13.017 7.918 9.876 1.00 94.56 111 GLY A C 1
ATOM 856 O O . GLY A 1 111 ? -13.336 6.780 10.225 1.00 94.56 111 GLY A O 1
ATOM 857 N N . ILE A 1 112 ? -13.884 8.919 9.727 1.00 94.75 112 ILE A N 1
ATOM 858 C CA . ILE A 1 112 ? -15.340 8.782 9.820 1.00 94.75 112 ILE A CA 1
ATOM 859 C C . ILE A 1 112 ? -15.879 8.533 8.410 1.00 94.75 112 ILE A C 1
ATOM 861 O O . ILE A 1 112 ? -15.568 9.276 7.476 1.00 94.75 112 ILE A O 1
ATOM 865 N N . LYS A 1 113 ? -16.658 7.468 8.253 1.00 90.94 113 LYS A N 1
ATOM 866 C CA . LYS A 1 113 ? -17.299 7.069 7.000 1.00 90.94 113 LYS A CA 1
ATOM 867 C C . LYS A 1 113 ? -18.621 7.827 6.787 1.00 90.94 113 LYS A C 1
ATOM 869 O O . LYS A 1 113 ? -19.144 8.425 7.728 1.00 90.94 113 LYS A O 1
ATOM 874 N N . PRO A 1 114 ? -19.202 7.800 5.570 1.00 92.44 114 PRO A N 1
ATOM 875 C CA . PRO A 1 114 ? -20.479 8.468 5.292 1.00 92.44 114 PRO A CA 1
ATOM 876 C C . PRO A 1 114 ? -21.647 8.020 6.186 1.00 92.44 114 PRO A C 1
ATOM 878 O O . PRO A 1 114 ? -22.549 8.808 6.452 1.00 92.44 114 PRO A O 1
ATOM 881 N N . ASP A 1 115 ? -21.616 6.780 6.675 1.00 93.88 115 ASP A N 1
ATOM 882 C CA . ASP A 1 115 ? -22.593 6.203 7.608 1.00 93.88 115 ASP A CA 1
ATOM 883 C C . ASP A 1 115 ? -22.332 6.574 9.083 1.00 93.88 115 ASP A C 1
ATOM 885 O O . ASP A 1 115 ? -22.937 5.993 9.980 1.00 93.88 115 ASP A O 1
ATOM 889 N N . GLN A 1 116 ? -21.439 7.539 9.339 1.00 92.69 116 GLN A N 1
ATOM 890 C CA . GLN A 1 116 ? -20.980 7.979 10.664 1.00 92.69 116 GLN A CA 1
ATOM 891 C C . GLN A 1 116 ? -20.191 6.924 11.455 1.00 92.69 116 GLN A C 1
ATOM 893 O O . GLN A 1 116 ? -19.789 7.184 12.592 1.00 92.69 116 GLN A O 1
ATOM 898 N N . SER A 1 117 ? -19.906 5.755 10.876 1.00 95.12 117 SER A N 1
ATOM 899 C CA . SER A 1 117 ? -19.050 4.760 11.516 1.00 95.12 117 SER A CA 1
ATOM 900 C C . SER A 1 117 ? -17.581 5.193 11.452 1.00 95.12 117 SER A C 1
ATOM 902 O O . SER A 1 117 ? -17.128 5.817 10.491 1.00 95.12 117 SER A O 1
ATOM 904 N N . ILE A 1 118 ? -16.793 4.815 12.459 1.00 97.25 118 ILE A N 1
ATOM 905 C CA . ILE A 1 118 ? -15.333 4.945 12.398 1.00 97.25 118 ILE A CA 1
ATOM 906 C C . ILE A 1 118 ? -14.747 3.701 11.729 1.00 97.25 118 ILE A C 1
ATOM 908 O O . ILE A 1 118 ? -15.197 2.581 11.974 1.00 97.25 118 ILE A O 1
ATOM 912 N N . GLY A 1 119 ? -13.738 3.886 10.881 1.00 96.12 119 GLY A N 1
ATOM 913 C CA . GLY A 1 119 ? -12.962 2.782 10.328 1.00 96.12 119 GLY A CA 1
ATOM 914 C C . GLY A 1 119 ? -12.029 3.213 9.206 1.00 96.12 119 GLY A C 1
ATOM 915 O O . GLY A 1 119 ? -11.727 4.394 9.032 1.00 96.12 119 GLY A O 1
ATOM 916 N N . TRP A 1 120 ? -11.562 2.233 8.436 1.00 95.25 120 TRP A N 1
ATOM 917 C CA . TRP A 1 120 ? -10.710 2.482 7.277 1.00 95.25 120 TRP A CA 1
ATOM 918 C C . TRP A 1 120 ? -11.469 3.225 6.174 1.00 95.25 120 TRP A C 1
ATOM 920 O O . TRP A 1 120 ? -12.527 2.775 5.731 1.00 95.25 120 TRP A O 1
ATOM 930 N N . ILE A 1 121 ? -10.917 4.355 5.733 1.00 92.69 121 ILE A N 1
ATOM 931 C CA . ILE A 1 121 ? -11.386 5.126 4.575 1.00 92.69 121 ILE A CA 1
ATOM 932 C C . ILE A 1 121 ? -10.987 4.427 3.275 1.00 92.69 121 ILE A C 1
ATOM 934 O O . ILE A 1 121 ? -11.725 4.458 2.292 1.00 92.69 121 ILE A O 1
ATOM 938 N N . CYS A 1 122 ? -9.830 3.765 3.264 1.00 86.25 122 CYS A N 1
ATOM 939 C CA . CYS A 1 122 ? -9.440 2.918 2.150 1.00 86.25 122 CYS A CA 1
ATOM 940 C C . CYS A 1 122 ? -10.243 1.606 2.153 1.00 86.25 122 CYS A C 1
ATOM 942 O O . CYS A 1 122 ? -10.587 1.052 3.199 1.00 86.25 122 CYS A O 1
ATOM 944 N N . ASN A 1 123 ? -10.532 1.086 0.959 1.00 89.88 123 ASN A N 1
ATOM 945 C CA . ASN A 1 123 ? -11.193 -0.206 0.806 1.00 89.88 123 ASN A CA 1
ATOM 946 C C . ASN A 1 123 ? -10.157 -1.331 0.956 1.00 89.88 123 ASN A C 1
ATOM 948 O O . ASN A 1 123 ? -9.552 -1.767 -0.025 1.00 89.88 123 ASN A O 1
ATOM 952 N N . VAL A 1 124 ? -9.935 -1.764 2.198 1.00 90.31 124 VAL A N 1
ATOM 953 C CA . VAL A 1 124 ? -8.917 -2.768 2.553 1.00 90.31 124 VAL A CA 1
ATOM 954 C C . VAL A 1 124 ? -9.172 -4.110 1.860 1.00 90.31 124 VAL A C 1
ATOM 956 O O . VAL A 1 124 ? -8.224 -4.764 1.431 1.00 90.31 124 VAL A O 1
ATOM 959 N N . ASP A 1 125 ? -10.433 -4.505 1.675 1.00 88.19 125 ASP A N 1
ATOM 960 C CA . ASP A 1 125 ? -10.785 -5.746 0.976 1.00 88.19 125 ASP A CA 1
ATOM 961 C C . ASP A 1 125 ? -10.384 -5.717 -0.493 1.00 88.19 125 ASP A C 1
ATOM 963 O O . ASP A 1 125 ? -9.758 -6.655 -0.986 1.00 88.19 125 ASP A O 1
ATOM 967 N N . THR A 1 126 ? -10.680 -4.613 -1.176 1.00 87.06 126 THR A N 1
ATOM 968 C CA . THR A 1 126 ? -10.293 -4.417 -2.577 1.00 87.06 126 THR A CA 1
ATOM 969 C C . THR A 1 126 ? -8.780 -4.327 -2.710 1.00 87.06 126 THR A C 1
ATOM 971 O O . THR A 1 126 ? -8.212 -4.966 -3.591 1.00 87.06 126 THR A O 1
ATOM 974 N N . LEU A 1 127 ? -8.118 -3.574 -1.825 1.00 84.75 127 LEU A N 1
ATOM 975 C CA . LEU A 1 127 ? -6.660 -3.474 -1.823 1.00 84.75 127 LEU A CA 1
ATOM 976 C C . LEU A 1 127 ? -6.019 -4.847 -1.642 1.00 84.75 127 LEU A C 1
ATOM 978 O O . LEU A 1 127 ? -5.144 -5.188 -2.417 1.00 84.75 127 LEU A O 1
ATOM 982 N N . SER A 1 128 ? -6.493 -5.650 -0.692 1.00 87.19 128 SER A N 1
ATOM 983 C CA . SER A 1 128 ? -5.995 -7.009 -0.452 1.00 87.19 128 SER A CA 1
ATOM 984 C C . SER A 1 128 ? -6.247 -7.947 -1.629 1.00 87.19 128 SER A C 1
ATOM 986 O O . SER A 1 128 ? -5.357 -8.709 -1.989 1.00 87.19 128 SER A O 1
ATOM 988 N N . LYS A 1 129 ? -7.416 -7.862 -2.273 1.00 86.31 129 LYS A N 1
ATOM 989 C CA . LYS A 1 129 ? -7.756 -8.710 -3.422 1.00 86.31 129 LYS A CA 1
ATOM 990 C C . LYS A 1 129 ? -6.898 -8.421 -4.656 1.00 86.31 129 LYS A C 1
ATOM 992 O O . LYS A 1 129 ? -6.541 -9.352 -5.365 1.00 86.31 129 LYS A O 1
ATOM 997 N N . TYR A 1 130 ? -6.612 -7.150 -4.923 1.00 82.88 130 TYR A N 1
ATOM 998 C CA . TYR A 1 130 ? -5.938 -6.707 -6.149 1.00 82.88 130 TYR A CA 1
ATOM 999 C C . TYR A 1 130 ? -4.510 -6.212 -5.894 1.00 82.88 130 TYR A C 1
ATOM 1001 O O . TYR A 1 130 ? -3.941 -5.530 -6.743 1.00 82.88 130 TYR A O 1
ATOM 1009 N N . PHE A 1 131 ? -3.934 -6.496 -4.719 1.00 81.00 131 PHE A N 1
ATOM 1010 C CA . PHE A 1 131 ? -2.635 -5.940 -4.342 1.00 81.00 131 PHE A CA 1
ATOM 1011 C C . PHE A 1 131 ? -1.544 -6.344 -5.334 1.00 81.00 131 PHE A C 1
ATOM 1013 O O . PHE A 1 131 ? -0.814 -5.479 -5.806 1.00 81.00 131 PHE A O 1
ATOM 1020 N N . THR A 1 132 ? -1.484 -7.628 -5.693 1.00 78.06 132 THR A N 1
ATOM 1021 C CA . THR A 1 132 ? -0.521 -8.155 -6.667 1.00 78.06 132 THR A CA 1
ATOM 1022 C C . THR A 1 132 ? -0.640 -7.423 -8.002 1.00 78.06 132 THR A C 1
ATOM 1024 O O . THR A 1 132 ? 0.333 -6.840 -8.456 1.00 78.06 132 THR A O 1
ATOM 1027 N N . ASP A 1 133 ? -1.846 -7.306 -8.562 1.00 75.38 133 ASP A N 1
ATOM 1028 C CA . ASP A 1 133 ? -2.066 -6.588 -9.829 1.00 75.38 133 ASP A CA 1
ATOM 1029 C C . ASP A 1 133 ? -1.644 -5.109 -9.767 1.00 75.38 133 ASP A C 1
ATOM 1031 O O . ASP A 1 133 ? -1.246 -4.521 -10.769 1.00 75.38 133 ASP A O 1
ATOM 1035 N N . ILE A 1 134 ? -1.754 -4.481 -8.591 1.00 73.50 134 ILE A N 1
ATOM 1036 C CA . ILE A 1 134 ? -1.347 -3.089 -8.361 1.00 73.50 134 ILE A CA 1
ATOM 1037 C C . ILE A 1 134 ? 0.170 -2.966 -8.188 1.00 73.50 134 ILE A C 1
ATOM 1039 O O . ILE A 1 134 ? 0.730 -1.922 -8.515 1.00 73.50 134 ILE A O 1
ATOM 1043 N N . ALA A 1 135 ? 0.817 -3.969 -7.600 1.00 73.62 135 ALA A N 1
ATOM 1044 C CA . ALA A 1 135 ? 2.220 -3.926 -7.208 1.00 73.62 135 ALA A CA 1
ATOM 1045 C C . ALA A 1 135 ? 3.160 -4.526 -8.264 1.00 73.62 135 ALA A C 1
ATOM 1047 O O . ALA A 1 135 ? 4.366 -4.278 -8.209 1.00 73.62 135 ALA A O 1
ATOM 1048 N N . THR A 1 136 ? 2.627 -5.295 -9.212 1.00 72.00 136 THR A N 1
ATOM 1049 C CA . THR A 1 136 ? 3.389 -5.962 -10.268 1.00 72.00 136 THR A CA 1
ATOM 1050 C C . THR A 1 136 ? 3.510 -5.085 -11.514 1.00 72.00 136 THR A C 1
ATOM 1052 O O . THR A 1 136 ? 2.554 -4.456 -11.969 1.00 72.00 136 THR A O 1
ATOM 1055 N N . PHE A 1 137 ? 4.715 -5.056 -12.086 1.00 70.81 137 PHE A N 1
ATOM 1056 C CA . PHE A 1 137 ? 4.964 -4.422 -13.376 1.00 70.81 137 PHE A CA 1
ATOM 1057 C C . PHE A 1 137 ? 4.201 -5.174 -14.486 1.00 70.81 137 PHE A C 1
ATOM 1059 O O . PHE A 1 137 ? 4.233 -6.405 -14.503 1.00 70.81 137 PHE A O 1
ATOM 1066 N N . PRO A 1 138 ? 3.513 -4.485 -15.416 1.00 69.81 138 PRO A N 1
ATOM 1067 C CA . PRO A 1 138 ? 2.766 -5.160 -16.475 1.00 69.81 138 PRO A CA 1
ATOM 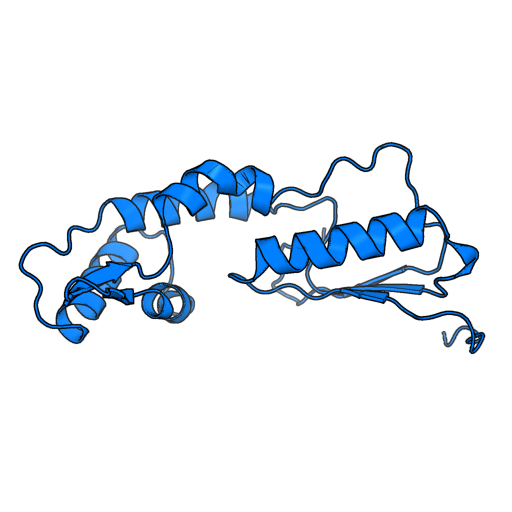1068 C C . PRO A 1 138 ? 3.691 -5.982 -17.376 1.00 69.81 138 PRO A C 1
ATOM 1070 O O . PRO A 1 138 ? 4.820 -5.578 -17.648 1.00 69.81 138 PRO A O 1
ATOM 1073 N N . ASP A 1 139 ? 3.195 -7.101 -17.903 1.00 72.62 139 ASP A N 1
ATOM 1074 C CA . ASP A 1 139 ? 3.940 -7.864 -18.902 1.00 72.62 139 ASP A CA 1
ATOM 1075 C C . ASP A 1 139 ? 4.100 -7.032 -20.185 1.00 72.62 139 ASP A C 1
ATOM 1077 O O . ASP A 1 139 ? 3.145 -6.791 -20.925 1.00 72.62 139 ASP A O 1
ATOM 1081 N N . LEU A 1 140 ? 5.325 -6.562 -20.417 1.00 72.44 140 LEU A N 1
ATOM 1082 C CA . LEU A 1 140 ? 5.739 -5.843 -21.620 1.00 72.44 140 LEU A CA 1
ATOM 1083 C C . LEU A 1 140 ? 6.728 -6.685 -22.442 1.00 72.44 140 LEU A C 1
ATOM 1085 O O . LEU A 1 140 ? 7.648 -6.143 -23.058 1.00 72.44 140 LEU A O 1
ATOM 1089 N N . SER A 1 141 ? 6.587 -8.012 -22.432 1.00 76.75 141 SER A N 1
ATOM 1090 C CA . SER A 1 141 ? 7.458 -8.923 -23.180 1.00 76.75 141 SER A CA 1
ATOM 1091 C C . SER A 1 141 ? 7.681 -8.461 -24.626 1.00 76.75 141 SER A C 1
ATOM 1093 O O . SER A 1 141 ? 6.748 -8.161 -25.368 1.00 76.75 141 SER A O 1
ATOM 1095 N N . GLY A 1 142 ? 8.954 -8.381 -25.027 1.00 75.19 142 GLY A N 1
ATOM 1096 C CA . GLY A 1 142 ? 9.369 -7.929 -26.361 1.00 75.19 142 GLY A CA 1
ATOM 1097 C C . GLY A 1 142 ? 9.490 -6.409 -26.531 1.00 75.19 142 GLY A C 1
ATOM 1098 O O . GLY A 1 142 ? 9.964 -5.951 -27.571 1.00 75.19 142 GLY A O 1
ATOM 1099 N N . MET A 1 143 ? 9.127 -5.616 -25.522 1.00 77.94 143 MET A N 1
ATOM 1100 C CA . MET A 1 143 ? 9.232 -4.159 -25.546 1.00 77.94 143 MET A CA 1
ATOM 1101 C C . MET A 1 143 ? 10.515 -3.712 -24.823 1.00 77.94 143 MET A C 1
ATOM 1103 O O . MET A 1 143 ? 10.659 -3.902 -23.620 1.00 77.94 143 MET A O 1
ATOM 1107 N N . VAL A 1 144 ? 11.453 -3.083 -25.546 1.00 77.94 144 VAL A N 1
ATOM 1108 C CA . VAL A 1 144 ? 12.718 -2.572 -24.979 1.00 77.94 144 VAL A CA 1
ATOM 1109 C C . VAL A 1 144 ? 12.923 -1.106 -25.341 1.00 77.94 144 VAL A C 1
ATOM 1111 O O . VAL A 1 144 ? 12.975 -0.748 -26.519 1.00 77.94 144 VAL A O 1
ATOM 1114 N N . TYR A 1 145 ? 13.091 -0.251 -24.331 1.00 79.00 145 TYR A N 1
ATOM 1115 C CA . TYR A 1 145 ? 13.559 1.115 -24.546 1.00 79.00 145 TYR A CA 1
ATOM 1116 C C . TYR A 1 145 ? 15.086 1.112 -24.711 1.00 79.00 145 TYR A C 1
ATOM 1118 O O . TYR A 1 145 ? 15.808 0.707 -23.807 1.00 79.00 145 TYR A O 1
ATOM 1126 N N . LYS A 1 146 ? 15.580 1.532 -25.884 1.00 79.44 146 LYS A N 1
ATOM 1127 C CA . LYS A 1 146 ? 17.017 1.515 -26.232 1.00 79.44 146 LYS A CA 1
ATOM 1128 C C . LYS A 1 146 ? 17.741 2.845 -25.973 1.00 79.44 146 LYS A C 1
ATOM 1130 O O . LYS A 1 146 ? 18.926 2.953 -26.270 1.00 79.44 146 LYS A O 1
ATOM 1135 N N . GLY A 1 147 ? 17.028 3.865 -25.494 1.00 79.31 147 GLY A N 1
ATOM 1136 C CA . GLY A 1 147 ? 17.597 5.188 -25.241 1.00 79.31 147 GLY A CA 1
ATOM 1137 C C . GLY A 1 147 ? 18.312 5.290 -23.886 1.00 79.31 147 GLY A C 1
ATOM 1138 O O . GLY A 1 147 ? 18.196 4.388 -23.049 1.00 79.31 147 GLY A O 1
ATOM 1139 N N . PRO A 1 148 ? 19.023 6.405 -23.635 1.00 83.19 148 PRO A N 1
ATOM 1140 C CA . PRO A 1 148 ? 19.667 6.674 -22.351 1.00 83.19 148 PRO A CA 1
ATOM 1141 C C . PRO A 1 148 ? 18.694 6.516 -21.177 1.00 83.19 148 PRO A C 1
ATOM 1143 O O . PRO A 1 148 ? 17.600 7.086 -21.196 1.00 83.19 148 PRO A O 1
ATOM 1146 N N . THR A 1 149 ? 19.097 5.751 -20.160 1.00 81.25 149 THR A N 1
ATOM 1147 C CA . THR A 1 149 ? 18.273 5.447 -18.983 1.00 81.25 149 THR A CA 1
ATOM 1148 C C . THR A 1 149 ? 19.073 5.665 -17.700 1.00 81.25 149 THR A C 1
ATOM 1150 O O . THR A 1 149 ? 20.198 5.182 -17.593 1.00 81.25 149 THR A O 1
ATOM 1153 N N . LEU A 1 150 ? 18.495 6.382 -16.736 1.00 81.31 150 LEU A N 1
ATOM 1154 C CA . LEU A 1 150 ? 19.052 6.600 -15.401 1.00 81.31 150 LEU A CA 1
ATOM 1155 C C . LEU A 1 150 ? 18.105 6.026 -14.345 1.00 81.31 150 LEU A C 1
ATOM 1157 O O . LEU A 1 150 ? 16.913 6.331 -14.351 1.00 81.31 150 LEU A O 1
ATOM 1161 N N . PHE A 1 151 ? 18.656 5.251 -13.416 1.00 78.75 151 PHE A N 1
ATOM 1162 C CA . PHE A 1 151 ? 17.977 4.819 -12.198 1.00 78.75 151 PHE A CA 1
ATOM 1163 C C . PHE A 1 151 ? 18.536 5.613 -11.014 1.00 78.75 151 PHE A C 1
ATOM 1165 O O . PHE A 1 151 ? 19.753 5.740 -10.881 1.00 78.75 151 PHE A O 1
ATOM 1172 N N . VAL A 1 152 ? 17.660 6.167 -10.179 1.00 77.62 152 VAL A N 1
ATOM 1173 C CA . VAL A 1 152 ? 18.021 6.886 -8.951 1.00 77.62 152 VAL A CA 1
ATOM 1174 C C . VAL A 1 152 ? 17.327 6.196 -7.787 1.00 77.62 152 VAL A C 1
ATOM 1176 O O . VAL A 1 152 ? 16.102 6.196 -7.727 1.00 77.62 152 VAL A O 1
ATOM 1179 N N . GLY A 1 153 ? 18.100 5.593 -6.888 1.00 74.19 153 GLY A N 1
ATOM 1180 C CA . GLY A 1 153 ? 17.591 4.975 -5.666 1.00 74.19 153 GLY A CA 1
ATOM 1181 C C . GLY A 1 153 ? 18.030 5.761 -4.439 1.00 74.19 153 GLY A C 1
ATOM 1182 O O . GLY A 1 153 ? 19.152 6.271 -4.403 1.00 74.19 153 GLY A O 1
ATOM 1183 N N . GLY A 1 154 ? 17.159 5.860 -3.441 1.00 71.94 154 GLY A N 1
ATOM 1184 C CA . GLY A 1 154 ? 17.552 6.247 -2.091 1.00 71.94 154 GLY A CA 1
ATOM 1185 C C . GLY A 1 154 ? 18.498 5.211 -1.475 1.00 71.94 154 GLY A C 1
ATOM 1186 O O . GLY A 1 154 ? 18.408 4.027 -1.785 1.00 71.94 154 GLY A O 1
ATOM 1187 N N . GLU A 1 155 ? 19.389 5.654 -0.588 1.00 74.06 155 GLU A N 1
ATOM 1188 C CA . GLU A 1 155 ? 20.413 4.809 0.053 1.00 74.06 155 GLU A CA 1
ATOM 1189 C C . GLU A 1 155 ? 19.820 3.581 0.774 1.00 74.06 155 GLU A C 1
ATOM 1191 O O . GLU A 1 155 ? 20.367 2.487 0.679 1.00 74.06 155 GLU A O 1
ATOM 1196 N N . ASP A 1 156 ? 18.643 3.739 1.389 1.00 66.06 156 ASP A N 1
ATOM 1197 C CA . ASP A 1 156 ? 17.899 2.675 2.084 1.00 66.06 156 ASP A CA 1
ATOM 1198 C C . ASP A 1 156 ? 16.759 2.065 1.232 1.00 66.06 156 ASP A C 1
ATOM 1200 O O . ASP A 1 156 ? 15.872 1.373 1.741 1.00 66.06 156 ASP A O 1
ATOM 1204 N N . SER A 1 157 ? 16.716 2.358 -0.071 1.00 62.50 157 SER A N 1
ATOM 1205 C CA . SER A 1 157 ? 15.623 1.956 -0.960 1.00 62.50 157 SER A CA 1
ATOM 1206 C C . SER A 1 157 ? 15.863 0.567 -1.545 1.00 62.50 157 SER A C 1
ATOM 1208 O O . SER A 1 157 ? 16.787 0.346 -2.319 1.00 62.50 157 SER A O 1
ATOM 1210 N N . HIS A 1 158 ? 14.978 -0.381 -1.241 1.00 63.19 158 HIS A N 1
ATOM 1211 C CA . HIS A 1 158 ? 15.018 -1.737 -1.811 1.00 63.19 158 HIS A CA 1
ATOM 1212 C C . HIS A 1 158 ? 14.216 -1.876 -3.121 1.00 63.19 158 HIS A C 1
ATOM 1214 O O . HIS A 1 158 ? 13.896 -2.989 -3.543 1.00 63.19 158 HIS A O 1
ATOM 1220 N N . TYR A 1 159 ? 13.830 -0.753 -3.739 1.00 60.59 159 TYR A N 1
ATOM 1221 C CA . TYR A 1 159 ? 12.987 -0.702 -4.942 1.00 60.59 159 TYR A CA 1
ATOM 1222 C C . TYR A 1 159 ? 13.780 -0.631 -6.253 1.00 60.59 159 TYR A C 1
ATOM 1224 O O . TYR A 1 159 ? 13.188 -0.582 -7.332 1.00 60.59 159 TYR A O 1
ATOM 1232 N N . ILE A 1 160 ? 15.108 -0.602 -6.171 1.00 61.06 160 ILE A N 1
ATOM 1233 C CA . ILE A 1 160 ? 16.023 -0.701 -7.305 1.00 61.06 160 ILE A CA 1
ATOM 1234 C C . ILE A 1 160 ? 17.079 -1.754 -6.918 1.00 61.06 160 ILE A C 1
ATOM 1236 O O . ILE A 1 160 ? 17.585 -1.670 -5.800 1.00 61.06 160 ILE A O 1
ATOM 1240 N N . PRO A 1 161 ? 17.343 -2.773 -7.762 1.00 59.00 161 PRO A N 1
ATOM 1241 C CA . PRO A 1 161 ? 18.374 -3.784 -7.509 1.00 59.00 161 PRO A CA 1
ATOM 1242 C C . PRO A 1 161 ? 19.791 -3.218 -7.392 1.00 59.00 161 PRO A C 1
ATOM 1244 O O . PRO A 1 161 ? 20.071 -2.192 -8.057 1.00 59.00 161 PRO A O 1
#

Sequence (161 aa):
MHGETNPHQTPVIILHGLLGSKRNWESMSKKIAYATQKPTNVSSLIAVDISPVSTARTLDEFMPRLLDTMKSINFQGINDLNKAKVLVKEKLLQSKVIDLNSMGSVLMNLGIKPDQSIGWICNVDTLSKYFTDIATFPDLSGMVYKGPTLFVGGEDSHYIP

Secondary structure (DSSP, 8-state):
------TT---EEE---TTTHHHHHHHHHHHHHHHHH-GGG-S-EEEES--TT-S-HHHHHHHHHHHHHHHT---TT---HHHHHHHHHHHHHHHTSS-TTTHHHHHTTEEE-TTS-EEESS-HHHHHHTHHHHHSPP--TT----S-EEEE--TT-TT--

Foldseek 3Di:
DDDDDDPQADEDEADDDPPCQQVSLVVVVVVLVVCLVCVVRHQEYEYELADQVDPPVLVVPLVLLVLVLQVPDDQPPPLDLVVVLVSSVVSCVVSVSDDPVCSVVQSVQWDQDPVRGTGGVDPSVVCNVCVCVRSHRDPPPPGDNPHHYHYHYDPPRSNPD

Organism: Parnassius apollo (NCBI:txid110799)

pLDDT: mean 75.5, std 16.37, range [31.31, 97.25]

=== Feature glossary ===
The record interleaves many kinds of information about one protein. Here is each kind framed as the question it answers.

Q: What are the backbone torsion angles?
A: φ (phi) and ψ (psi) are the two rotatable backbone dihedrals per residue: φ is the C(i-1)–N–Cα–C torsion, ψ is the N–Cα–C–N(i+1) torsion, both in degrees on (−180°, 180°]. α-helical residues cluster near (−60°, −45°); β-strand residues near (−120°, +130°). A Ramachandran plot is simply a scatter of (φ, ψ) for every residue.

Q: What is the amino-acid chain?
A: This is the polypeptide sequence — one letter per residue, N-terminus first. Length ranges from a few dozen residues for small domains to over a thousand for large multi-domain proteins.

Q: How mobile is each atom in the crystal?
A: For experimental (PDB) structures, the B-factor (temperature factor) quantifies the positional spread of each atom in the crystal — a combination of thermal vibration and static disorder — in units of Å². High B-factors mark flexible loops or poorly resolved regions; low B-factors mark the rigid, well-ordered core.

Q: Are the domains correctly placed relative to each other?
A: Predicted Aligned Error (PAE) is an AlphaFold confidence matrix: entry (i, j) is the expected error in the position of residue j, in ångströms, when the prediction is superimposed on the true structure at residue i. Low PAE within a block of residues means that block is internally rigid and well-predicted; high PAE between two blocks means their relative placement is uncertain even if each block individually is confident.

Q: How confident is the AlphaFold model at each residue?
A: pLDDT is the predicted lDDT-Cα score: AlphaFold's confidence that the local environment of each residue (all inter-atomic distances within 15 Å) is correctly placed. It is a per-residue number between 0 and 100, with higher meaning more reliable.

Q: What family and function is it annotated with?
A: Functional annotations link the protein to curated databases. InterPro entries identify conserved domains and families by matching the sequence against member-database signatures (Pfam, PROSITE, CDD, …). Gene Ontology (GO) terms describe molecular function, biological process, and cellular component in a controlled vocabulary. CATH places the structure in a hierarchical fold classification (Class/Architecture/Topology/Homologous-superfamily). The organism is the source species.

Q: How big and how compact is the whole molecule?
A: Three whole-structure scalars: the radius of gyration (RMS distance of Cα from centroid, in Å), the count of Cα–Cα contacts (pairs closer than 8 Å and separated by more than four residues in sequence — i.e. tertiary, not local, contacts), and the bounding-box dimensions. Together they distinguish compact globular folds from extended fibres or disordered chains.

Q: What known structures does this most resemble?
A: The Foldseek neighbor list gives the closest experimentally determined structures in the PDB, ranked by structural alignment. TM-score near 1 means near-identical fold; near 0.3 means only rough topology match. This is how one finds what a novel AlphaFold prediction most resembles in the solved-structure universe.

Q: Which residues are buried vs exposed?
A: SASA measures how much of the protein is reachable by solvent. It is computed by rolling a water-sized probe over the atomic surface and summing the exposed area (Å²). Per-residue SASA distinguishes core (buried, low SASA) from surface (exposed, high SASA) residues; total SASA is a whole-molecule size measure.

Q: Which residues are in helices, strands, or loops?
A: Eight-state secondary structure (DSSP): H is the canonical α-helix, G the tighter 3₁₀-helix, I the wider π-helix; E/B are β-structure, T and S are turns and bends, and '-' is everything else. DSSP derives these from the pattern of main-chain N–H···O=C hydrogen bonds, not from the sequence.

Q: Where is each backbone atom in 3D?
A: Structure coordinates are given as an mmCIF _atom_site loop: one row per atom with element, residue name, chain id, sequence number, and x/y/z position in Å. Only the four main-chain atoms per residue are included here; side chains are omitted to keep the record compact.

Q: What if only a Cα trace is available?
A: Three-state secondary structure (P-SEA) collapses the eight DSSP classes into helix (a), strand (b), and coil (c). P-SEA assigns these from Cα geometry alone — distances and angles — without requiring backbone oxygens, so it works on any Cα trace.

Q: What do the rendered images show?
A: The six renders are orthographic views along the three Cartesian axes in both directions. Representation (cartoon, sticks, or surface) and color scheme (sequence-rainbow or by-chain) vary across proteins so the training set covers all the common visualization conventions.

Q: What does the local fold look like, residue by residue?
A: Foldseek's 3Di representation compresses backbone geometry into a per-residue letter drawn from a learned twenty-state alphabet. It captures the tertiary interaction pattern around each residue — which residues are packed against it in space, regardless of where they are in sequence.

Q: What do the diagnostic plots show?
A: The contact map is a binary N×N matrix image: pixel (i, j) is dark where Cα_i and Cα_j are within 8 Å and |i−j|>4. Because the |i−j|>4 filter removes local helical contacts, off-diagonal stripes parallel to the main diagonal indicate parallel β-sheets; stripes perpendicular to it indicate antiparallel β-sheets. The Ramachandran plot scatters every residue's (φ, ψ) pair against the sterically allowed regions. The PAE heatmap renders the predicted-aligned-error matrix.